Protein AF-A0A924CRK7-F1 (afdb_monomer_lite)

Radius of gyration: 20.16 Å; chains: 1; bounding box: 61×39×54 Å

Structure (mmCIF, N/CA/C/O backbone):
data_AF-A0A924CRK7-F1
#
_entry.id   AF-A0A924CRK7-F1
#
loop_
_atom_site.group_PDB
_atom_site.id
_atom_site.type_symbol
_atom_site.label_atom_id
_atom_site.label_alt_id
_atom_site.label_comp_id
_atom_site.label_asym_id
_atom_site.label_entity_id
_atom_site.label_seq_id
_atom_site.pdbx_PDB_ins_code
_atom_site.Cartn_x
_atom_site.Cartn_y
_atom_site.Cartn_z
_atom_site.occupancy
_atom_site.B_iso_or_equiv
_atom_site.auth_seq_id
_atom_site.auth_comp_id
_atom_site.auth_asym_id
_atom_site.auth_atom_id
_atom_site.pdbx_PDB_model_num
ATOM 1 N N . SER A 1 1 ? -22.561 -19.882 -33.310 1.00 41.44 1 SER A N 1
ATOM 2 C CA . SER A 1 1 ? -21.484 -19.856 -32.303 1.00 41.44 1 SER A CA 1
ATOM 3 C C . SER A 1 1 ? -2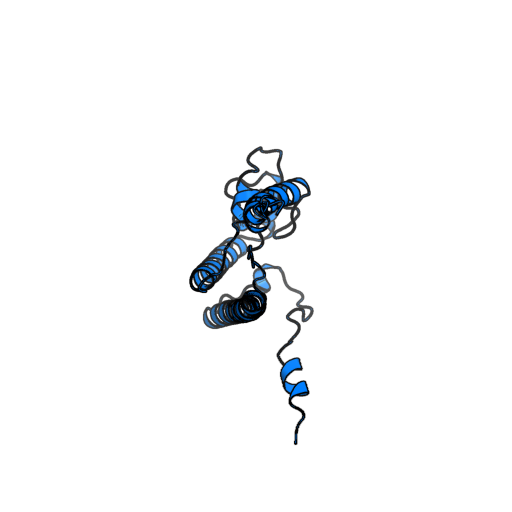1.576 -18.586 -31.486 1.00 41.44 1 SER A C 1
ATOM 5 O O . SER A 1 1 ? -21.674 -17.529 -32.103 1.00 41.44 1 SER A O 1
ATOM 7 N N . PRO A 1 2 ? -21.588 -18.652 -30.145 1.00 40.59 2 PRO A N 1
ATOM 8 C CA . PRO A 1 2 ? -21.560 -17.451 -29.322 1.00 40.59 2 PRO A CA 1
ATOM 9 C C . PRO A 1 2 ? -20.205 -16.747 -29.474 1.00 40.59 2 PRO A C 1
ATOM 11 O O . PRO A 1 2 ? -19.174 -17.385 -29.679 1.00 40.59 2 PRO A O 1
ATOM 14 N N . ASN A 1 3 ? -20.231 -15.418 -29.442 1.00 37.41 3 ASN A N 1
ATOM 15 C CA . ASN A 1 3 ? -19.089 -14.548 -29.694 1.00 37.41 3 ASN A CA 1
ATOM 16 C C . ASN A 1 3 ? -18.153 -14.527 -28.460 1.00 37.41 3 ASN A C 1
ATOM 18 O O . ASN A 1 3 ? -18.604 -14.133 -27.382 1.00 37.41 3 ASN A O 1
ATOM 22 N N . PRO A 1 4 ? -16.858 -14.880 -28.575 1.00 48.44 4 PRO A N 1
ATOM 23 C CA . PRO A 1 4 ? -15.930 -14.934 -27.434 1.00 48.44 4 PRO A CA 1
ATOM 24 C C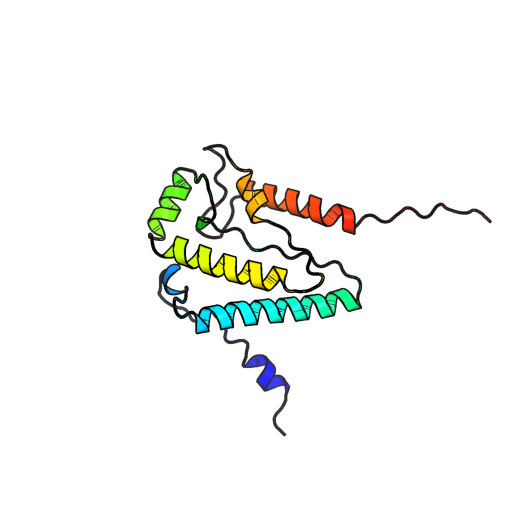 . PRO A 1 4 ? -15.632 -13.557 -26.812 1.00 48.44 4 PRO A C 1
ATOM 26 O O . PRO A 1 4 ? -15.062 -13.468 -25.728 1.00 48.44 4 PRO A O 1
ATOM 29 N N . ARG A 1 5 ? -16.033 -12.456 -27.466 1.00 40.97 5 ARG A N 1
ATOM 30 C CA . ARG A 1 5 ? -15.923 -11.100 -26.899 1.00 40.97 5 ARG A CA 1
ATOM 31 C C . ARG A 1 5 ? -16.951 -10.801 -25.805 1.00 40.97 5 ARG A C 1
ATOM 33 O O . ARG A 1 5 ? -16.691 -9.931 -24.981 1.00 40.97 5 ARG A O 1
ATOM 40 N N . SER A 1 6 ? -18.081 -11.508 -25.778 1.00 41.19 6 SER A N 1
ATOM 41 C CA . SER A 1 6 ? -19.136 -11.295 -24.772 1.00 41.19 6 SER A CA 1
ATOM 42 C C . SER A 1 6 ? -18.736 -11.815 -23.387 1.00 41.19 6 SER A C 1
ATOM 44 O O . SER A 1 6 ? -19.092 -11.210 -22.383 1.00 41.19 6 SER A O 1
ATOM 46 N N . GLU A 1 7 ? -17.949 -12.893 -23.322 1.00 39.31 7 GLU A N 1
ATOM 47 C CA . GLU A 1 7 ? -17.502 -13.493 -22.054 1.00 39.31 7 GLU A CA 1
ATOM 48 C C . GLU A 1 7 ? -16.387 -12.678 -21.381 1.00 39.31 7 GLU A C 1
ATOM 50 O O . GLU A 1 7 ? -16.325 -12.594 -20.158 1.00 39.31 7 GLU A O 1
ATOM 55 N N . LEU A 1 8 ? -15.556 -11.984 -22.167 1.00 39.06 8 LEU A N 1
ATOM 56 C CA . LEU A 1 8 ? -14.485 -11.112 -21.664 1.00 39.06 8 LEU A CA 1
ATOM 57 C C . LEU A 1 8 ? -14.989 -9.817 -21.003 1.00 39.06 8 LEU A C 1
ATOM 59 O O . LEU A 1 8 ? -14.234 -9.178 -20.274 1.00 39.06 8 LEU A O 1
ATOM 63 N N . LEU A 1 9 ? -16.245 -9.433 -21.247 1.00 36.69 9 LEU A N 1
ATOM 64 C CA . LEU A 1 9 ? -16.884 -8.268 -20.625 1.00 36.69 9 LEU A CA 1
ATOM 65 C C . LEU A 1 9 ? -17.739 -8.639 -19.404 1.00 36.69 9 LEU A C 1
ATOM 67 O O . LEU A 1 9 ? -18.044 -7.763 -18.599 1.00 36.69 9 LEU A O 1
ATOM 71 N N . ALA A 1 10 ? -18.082 -9.919 -19.229 1.00 37.16 10 ALA A N 1
ATOM 72 C CA . ALA A 1 10 ? -18.868 -10.393 -18.089 1.00 37.16 10 ALA A CA 1
ATOM 73 C C . ALA A 1 10 ? -18.065 -10.426 -16.772 1.00 37.16 10 ALA A C 1
ATOM 75 O O . ALA A 1 10 ? -18.655 -10.349 -15.699 1.00 37.16 10 ALA A O 1
ATOM 76 N N . ASP A 1 11 ? -16.729 -10.479 -16.842 1.00 41.19 11 ASP A N 1
ATOM 77 C CA . ASP A 1 11 ? -15.838 -10.489 -15.666 1.00 41.19 11 ASP A CA 1
ATOM 78 C C . ASP A 1 11 ? -15.400 -9.074 -15.224 1.00 41.19 11 ASP A C 1
ATOM 80 O O . ASP A 1 11 ? -14.627 -8.893 -14.284 1.00 41.19 11 ASP A O 1
ATOM 84 N N . VAL A 1 12 ? -15.930 -8.033 -15.879 1.00 41.91 12 VAL A N 1
ATOM 85 C CA . VAL A 1 12 ? -15.868 -6.651 -15.388 1.00 41.91 12 VAL A CA 1
ATOM 86 C C . VAL A 1 12 ? -17.174 -6.359 -14.655 1.00 41.91 12 VAL A C 1
ATOM 88 O O . VAL A 1 12 ? -17.903 -5.424 -14.983 1.00 41.91 12 VAL A O 1
ATOM 91 N N . SER A 1 13 ? -17.499 -7.163 -13.637 1.00 39.75 13 SER A N 1
ATOM 92 C CA . SER A 1 13 ? -18.442 -6.695 -12.626 1.00 39.75 13 SER A CA 1
ATOM 93 C C . SER A 1 13 ? -17.805 -5.452 -12.014 1.00 39.75 13 SER A C 1
ATOM 95 O O . SER A 1 13 ? -16.809 -5.553 -11.293 1.00 39.75 13 SER A O 1
ATOM 97 N N . SER A 1 14 ? -18.311 -4.274 -12.368 1.00 38.59 14 SER A N 1
ATOM 98 C CA . SER A 1 14 ? -17.887 -3.021 -11.759 1.00 38.59 14 SER A CA 1
ATOM 99 C C . SER A 1 14 ? -17.999 -3.197 -10.238 1.00 38.59 14 SER A C 1
ATOM 101 O O . SER A 1 14 ? -19.113 -3.377 -9.745 1.00 38.59 14 SER A O 1
ATOM 103 N N . PRO A 1 15 ? -16.897 -3.189 -9.459 1.00 46.09 15 PRO A N 1
ATOM 104 C CA . PRO A 1 15 ? -16.970 -3.374 -8.006 1.00 46.09 15 PRO A CA 1
ATOM 105 C C . PRO A 1 15 ? -17.637 -2.179 -7.303 1.00 46.09 15 PRO A C 1
ATOM 107 O O . PRO A 1 15 ? -17.725 -2.139 -6.081 1.00 46.09 15 PRO A O 1
ATOM 110 N N . LEU A 1 16 ? -18.104 -1.199 -8.076 1.00 42.38 16 LEU A N 1
ATOM 111 C CA . LEU A 1 16 ? -18.823 -0.019 -7.641 1.00 42.38 16 LEU A CA 1
ATOM 112 C C . LEU A 1 16 ? -20.323 -0.187 -7.918 1.00 42.38 16 LEU A C 1
ATOM 114 O O . LEU A 1 16 ? -20.950 0.693 -8.502 1.00 42.38 16 LEU A O 1
ATOM 118 N N . SER A 1 17 ? -20.929 -1.303 -7.497 1.00 44.09 17 SER A N 1
ATOM 119 C CA . SER A 1 17 ? -22.352 -1.217 -7.157 1.00 44.09 17 SER A CA 1
ATOM 120 C C . SER A 1 17 ? -22.435 -0.221 -6.004 1.00 44.09 17 SER A C 1
ATOM 122 O O . SER A 1 17 ? -21.681 -0.359 -5.040 1.00 44.09 17 SER A O 1
ATOM 124 N N . SER A 1 18 ? -23.274 0.799 -6.130 1.00 45.12 18 SER A N 1
ATOM 125 C CA . SER A 1 18 ? -23.514 1.852 -5.145 1.00 45.12 18 SER A CA 1
ATOM 126 C C . SER A 1 18 ? -23.946 1.271 -3.791 1.00 45.12 18 SER A C 1
ATOM 128 O O . SER A 1 18 ? -25.129 1.250 -3.464 1.00 45.12 18 SER A O 1
ATOM 130 N N . SER A 1 19 ? -23.000 0.760 -3.005 1.00 50.22 19 SER A N 1
ATOM 131 C CA . SER A 1 19 ? -23.265 0.235 -1.674 1.00 50.22 19 SER A CA 1
ATOM 132 C C . SER A 1 19 ? -23.306 1.415 -0.708 1.00 50.22 19 SER A C 1
ATOM 134 O O . SER A 1 19 ? -22.275 2.043 -0.432 1.00 50.22 19 SER A O 1
ATOM 136 N N . GLN A 1 20 ? -24.497 1.723 -0.209 1.00 55.19 20 GLN A N 1
ATOM 137 C CA . GLN A 1 20 ? -24.693 2.539 0.984 1.00 55.19 20 GLN A CA 1
ATOM 138 C C . GLN A 1 20 ? -24.068 1.777 2.163 1.00 55.19 20 GLN A C 1
ATOM 140 O O . GLN A 1 20 ? -24.664 0.850 2.694 1.00 55.19 20 GLN A O 1
ATOM 145 N N . GLY A 1 21 ? -22.819 2.092 2.495 1.00 65.88 21 GLY A N 1
ATOM 146 C CA . GLY A 1 21 ? -22.047 1.407 3.528 1.00 65.88 21 GLY A CA 1
ATOM 147 C C . GLY A 1 21 ? -20.743 2.147 3.799 1.00 65.88 21 GLY A C 1
ATOM 148 O O . GLY A 1 21 ? -20.222 2.847 2.922 1.00 65.88 21 GLY A O 1
ATOM 149 N N . THR A 1 22 ? -20.240 2.021 5.020 1.00 81.00 22 THR A N 1
ATOM 150 C CA . THR A 1 22 ? -18.963 2.602 5.447 1.00 81.00 22 THR A CA 1
ATOM 151 C C . THR A 1 22 ? -17.789 1.930 4.722 1.00 81.00 22 THR A C 1
ATOM 153 O O . THR A 1 22 ? -17.946 0.907 4.051 1.00 81.00 22 THR A O 1
ATOM 156 N N . LEU A 1 23 ? -16.577 2.484 4.839 1.00 81.50 23 LEU A N 1
ATOM 157 C CA . LEU A 1 23 ? -15.388 1.868 4.235 1.00 81.50 23 LEU A CA 1
ATOM 158 C C . LEU A 1 23 ? -15.131 0.449 4.764 1.00 81.50 23 LEU A C 1
ATOM 160 O O . LEU A 1 23 ? -14.728 -0.417 3.989 1.00 81.50 23 LEU A O 1
ATOM 164 N N . VAL A 1 24 ? -15.403 0.193 6.048 1.00 85.56 24 VAL A N 1
ATOM 165 C CA . VAL A 1 24 ? -15.209 -1.135 6.646 1.00 85.56 24 VAL A CA 1
ATOM 166 C C . VAL A 1 24 ? -16.210 -2.164 6.119 1.00 85.56 24 VAL A C 1
ATOM 168 O O . VAL A 1 24 ? -15.843 -3.323 5.962 1.00 85.56 24 VAL A O 1
ATOM 171 N N . ASP A 1 25 ? -17.418 -1.748 5.727 1.00 85.56 25 ASP A N 1
ATOM 172 C CA . ASP A 1 25 ? -18.435 -2.649 5.155 1.00 85.56 25 ASP A CA 1
ATOM 173 C C . ASP A 1 25 ? -18.040 -3.186 3.771 1.00 85.56 25 ASP A C 1
ATOM 175 O O . ASP A 1 25 ? -18.583 -4.180 3.291 1.00 85.56 25 ASP A O 1
ATOM 179 N N . ARG A 1 26 ? -17.062 -2.548 3.119 1.00 84.50 26 ARG A N 1
ATOM 180 C CA . ARG A 1 26 ? -16.508 -2.991 1.828 1.00 84.50 26 ARG A CA 1
ATOM 181 C C . ARG A 1 26 ? -15.375 -4.009 1.988 1.00 84.50 26 ARG A C 1
ATOM 183 O O . ARG A 1 26 ? -14.942 -4.624 1.000 1.00 84.50 26 ARG A O 1
ATOM 190 N N . LEU A 1 27 ? -14.879 -4.186 3.211 1.00 87.06 27 LEU A N 1
ATOM 191 C CA . LEU A 1 27 ? -13.850 -5.160 3.544 1.00 87.06 27 LEU A CA 1
ATOM 192 C C . LEU A 1 27 ? -14.510 -6.492 3.888 1.00 87.06 27 LEU A C 1
ATOM 194 O O . LEU A 1 27 ? -15.388 -6.571 4.739 1.00 87.06 27 LEU A O 1
ATOM 198 N N . SER A 1 28 ? -14.071 -7.549 3.207 1.00 87.62 28 SER A N 1
ATOM 199 C CA . SER A 1 28 ? -14.523 -8.902 3.519 1.00 87.62 28 SER A CA 1
ATOM 200 C C . SER A 1 28 ? -13.765 -9.444 4.726 1.00 87.62 28 SER A C 1
ATOM 202 O O . SER A 1 28 ? -12.544 -9.311 4.794 1.00 87.62 28 SER A O 1
ATOM 204 N N . GLU A 1 29 ? -14.478 -10.091 5.641 1.00 89.44 29 GLU A N 1
ATOM 205 C CA . GLU A 1 29 ? -13.881 -10.947 6.676 1.00 89.44 29 GLU A CA 1
ATOM 206 C C . GLU A 1 29 ? -13.820 -12.412 6.252 1.00 89.44 29 GLU A C 1
ATOM 208 O O . GLU A 1 29 ? -13.056 -13.185 6.822 1.00 89.44 29 GLU A O 1
ATOM 213 N N . ASP A 1 30 ? -14.599 -12.787 5.235 1.00 91.62 30 ASP A N 1
ATOM 214 C CA . ASP A 1 30 ? -14.516 -14.109 4.633 1.00 91.62 30 ASP A CA 1
ATOM 215 C C . ASP A 1 30 ? -13.149 -14.260 3.958 1.00 91.62 30 ASP A C 1
ATOM 217 O O . ASP A 1 30 ? -12.844 -13.580 2.967 1.00 91.62 30 ASP A 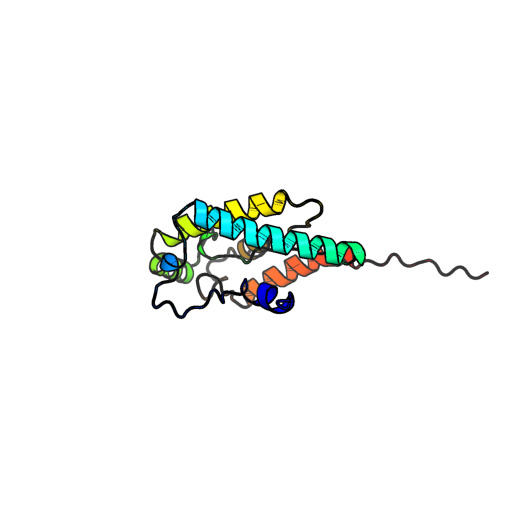O 1
ATOM 221 N N . SER A 1 31 ? -12.330 -15.151 4.517 1.00 90.38 31 SER A N 1
ATOM 222 C CA . SER A 1 31 ? -10.978 -15.439 4.053 1.00 90.38 31 SER A CA 1
ATOM 223 C C . SER A 1 31 ? -10.959 -15.951 2.617 1.00 90.38 31 SER A C 1
ATOM 225 O O . SER A 1 31 ? -10.049 -15.586 1.874 1.00 90.38 31 SER A O 1
ATOM 227 N N . ALA A 1 32 ? -11.974 -16.708 2.187 1.00 92.62 32 ALA A N 1
ATOM 228 C CA . ALA A 1 32 ? -12.060 -17.206 0.818 1.00 92.62 32 ALA A CA 1
ATOM 229 C C . ALA A 1 32 ? -12.293 -16.061 -0.179 1.00 92.62 32 ALA A C 1
ATOM 231 O O . ALA A 1 32 ? -11.723 -16.044 -1.271 1.00 92.62 32 ALA A O 1
ATOM 232 N N . GLU A 1 33 ? -13.106 -15.069 0.186 1.00 93.00 33 GLU A N 1
ATOM 233 C CA . GLU A 1 33 ? -13.309 -13.875 -0.639 1.00 93.00 33 GLU A CA 1
ATOM 234 C C . GLU A 1 33 ? -12.065 -12.974 -0.653 1.00 93.00 33 GLU A C 1
ATOM 236 O O . GLU A 1 33 ? -11.695 -12.443 -1.705 1.00 93.00 33 GLU A O 1
ATOM 241 N N . VAL A 1 34 ? -11.370 -12.825 0.479 1.00 92.81 34 VAL A N 1
ATOM 242 C CA . VAL A 1 34 ? -10.089 -12.100 0.519 1.00 92.81 34 VAL A CA 1
ATOM 243 C C . VAL A 1 34 ? -9.056 -12.779 -0.383 1.00 92.81 34 VAL A C 1
ATOM 245 O O . VAL A 1 34 ? -8.437 -12.102 -1.209 1.00 92.81 34 VAL A O 1
ATOM 248 N N . GLU A 1 35 ? -8.917 -14.101 -0.296 1.00 93.88 35 GLU A N 1
ATOM 249 C CA . GLU A 1 35 ? -8.005 -14.877 -1.136 1.00 93.88 35 GLU A CA 1
ATOM 250 C C . GLU A 1 35 ? -8.330 -14.678 -2.619 1.00 93.88 35 GLU A C 1
ATOM 252 O O . GLU A 1 35 ? -7.455 -14.271 -3.383 1.00 93.88 35 GLU A O 1
ATOM 257 N N . LYS A 1 36 ? -9.603 -14.800 -3.024 1.00 95.06 36 LYS A N 1
ATOM 258 C CA . LYS A 1 36 ? -10.048 -14.512 -4.402 1.00 95.06 36 LYS A CA 1
ATOM 259 C C . LYS A 1 36 ? -9.671 -13.102 -4.865 1.00 95.06 36 LYS A C 1
ATOM 261 O O . LYS A 1 36 ? -9.290 -12.911 -6.027 1.00 95.06 36 LYS A O 1
ATOM 266 N N . ARG A 1 37 ? -9.782 -12.091 -3.994 1.00 93.88 37 ARG A N 1
ATOM 267 C CA . ARG A 1 37 ? -9.395 -10.698 -4.296 1.00 93.88 37 ARG A CA 1
ATOM 268 C C . ARG A 1 37 ? -7.885 -10.551 -4.479 1.00 93.88 37 ARG A C 1
ATOM 270 O O . ARG A 1 37 ? -7.468 -9.819 -5.384 1.00 93.88 37 ARG A O 1
ATOM 277 N N . VAL A 1 38 ? -7.081 -11.208 -3.645 1.00 94.44 38 VAL A N 1
ATOM 278 C CA . VAL A 1 38 ? -5.611 -11.230 -3.753 1.00 94.44 38 VAL A CA 1
ATOM 279 C C . VAL A 1 38 ? -5.192 -11.928 -5.044 1.00 94.44 38 VAL A C 1
ATOM 281 O O . VAL A 1 38 ? -4.413 -11.378 -5.826 1.00 94.44 38 VAL A O 1
ATOM 284 N N . ASP A 1 39 ? -5.787 -13.078 -5.328 1.00 94.69 39 ASP A N 1
ATOM 285 C CA . ASP A 1 39 ? -5.571 -13.872 -6.531 1.00 94.69 39 ASP A CA 1
ATOM 286 C C . ASP A 1 39 ? -5.858 -13.091 -7.809 1.00 94.69 39 ASP A C 1
ATOM 288 O O . ASP A 1 39 ? -5.038 -13.040 -8.729 1.00 94.69 39 ASP A O 1
ATOM 292 N N . ARG A 1 40 ? -7.018 -12.428 -7.867 1.00 95.12 40 ARG A N 1
ATOM 293 C CA . ARG A 1 40 ? -7.417 -11.617 -9.021 1.00 95.12 40 ARG A CA 1
ATOM 294 C C . ARG A 1 40 ? -6.409 -10.499 -9.292 1.00 95.12 40 ARG A C 1
ATOM 296 O O . ARG A 1 40 ? -6.003 -10.315 -10.440 1.00 95.12 40 ARG A O 1
ATOM 303 N N . ARG A 1 41 ? -5.968 -9.786 -8.249 1.00 93.06 41 ARG A N 1
ATOM 304 C CA . ARG A 1 41 ? -4.948 -8.727 -8.366 1.00 93.06 41 ARG A CA 1
ATOM 305 C C . ARG A 1 41 ? -3.597 -9.284 -8.811 1.00 93.06 41 ARG A C 1
ATOM 307 O O . ARG A 1 41 ? -2.969 -8.725 -9.705 1.00 93.06 41 ARG A O 1
ATOM 314 N N . THR A 1 42 ? -3.184 -10.410 -8.244 1.00 93.19 42 THR A N 1
ATOM 315 C CA . THR A 1 42 ? -1.904 -11.062 -8.551 1.00 93.19 42 THR A CA 1
ATOM 316 C C . THR A 1 42 ? -1.873 -11.574 -9.993 1.00 93.19 42 THR A C 1
ATOM 318 O O . THR A 1 42 ? -0.900 -11.345 -10.711 1.00 93.19 42 THR A O 1
ATOM 321 N N . ARG A 1 43 ? -2.972 -12.167 -10.483 1.00 94.44 43 ARG A N 1
ATOM 322 C CA . ARG A 1 43 ? -3.122 -12.567 -11.894 1.00 94.44 43 ARG A CA 1
ATOM 323 C C . ARG A 1 43 ? -3.082 -11.373 -12.848 1.00 94.44 43 ARG A C 1
ATOM 325 O O . ARG A 1 43 ? -2.471 -11.473 -13.911 1.00 94.44 43 ARG A O 1
ATOM 332 N N . ALA A 1 44 ? -3.707 -10.250 -12.493 1.00 94.06 44 ALA A N 1
ATOM 333 C CA . ALA A 1 44 ? -3.642 -9.032 -13.302 1.00 94.06 44 ALA A CA 1
ATOM 334 C C . ALA A 1 44 ? -2.199 -8.504 -13.414 1.00 94.06 44 ALA A C 1
ATOM 336 O O . ALA A 1 44 ? -1.731 -8.220 -14.518 1.00 94.06 44 ALA A O 1
ATOM 337 N N . LEU A 1 45 ? -1.463 -8.470 -12.298 1.00 93.62 45 LEU A N 1
ATOM 338 C CA . LEU A 1 45 ? -0.047 -8.088 -12.280 1.00 93.62 45 LEU A CA 1
ATOM 339 C C . LEU A 1 45 ? 0.830 -9.051 -13.091 1.00 93.62 45 LEU A C 1
ATOM 341 O O . LEU A 1 45 ? 1.689 -8.603 -13.849 1.00 93.62 45 LEU A O 1
ATOM 345 N N . ALA A 1 46 ? 0.591 -10.361 -13.002 1.00 93.50 46 ALA A N 1
ATOM 346 C CA . ALA A 1 46 ? 1.310 -11.355 -13.799 1.00 93.50 46 ALA A CA 1
ATOM 347 C C . ALA A 1 46 ? 1.115 -11.139 -15.312 1.00 93.50 46 ALA A C 1
ATOM 349 O O . ALA A 1 46 ? 2.083 -11.187 -16.074 1.00 93.50 46 ALA A O 1
ATOM 350 N N . LYS A 1 47 ? -0.114 -10.826 -15.748 1.00 93.88 47 LYS A N 1
ATOM 351 C CA . LYS A 1 47 ? -0.401 -10.475 -17.150 1.00 93.88 47 LYS A CA 1
ATOM 352 C C . LYS A 1 47 ? 0.345 -9.210 -17.576 1.00 93.88 47 LYS A C 1
ATOM 354 O O . LYS A 1 47 ? 0.944 -9.191 -18.649 1.00 93.88 47 LYS A O 1
ATOM 359 N N . MET A 1 48 ? 0.362 -8.173 -16.735 1.00 93.69 48 MET A N 1
ATOM 360 C CA . MET A 1 48 ? 1.130 -6.953 -17.010 1.00 93.69 48 MET A CA 1
ATOM 361 C C . MET A 1 48 ? 2.626 -7.244 -17.155 1.00 93.69 48 MET A C 1
ATOM 363 O O . MET A 1 48 ? 3.228 -6.806 -18.130 1.00 93.69 48 MET A O 1
ATOM 367 N N . LEU A 1 49 ? 3.207 -8.036 -16.248 1.00 92.31 49 LEU A N 1
ATOM 368 C CA . LEU A 1 49 ? 4.613 -8.450 -16.316 1.00 92.31 49 LEU A CA 1
ATOM 369 C C . LEU A 1 49 ? 4.939 -9.191 -17.616 1.00 92.31 49 LEU A C 1
ATOM 371 O O . LEU A 1 49 ? 5.979 -8.946 -18.225 1.00 92.31 49 LEU A O 1
ATOM 375 N N . GLN A 1 50 ? 4.064 -10.095 -18.059 1.00 92.19 50 GLN A N 1
ATOM 376 C CA . GLN A 1 50 ? 4.253 -10.814 -19.320 1.00 92.19 50 GLN A CA 1
ATOM 377 C C . GLN A 1 50 ? 4.281 -9.848 -20.514 1.00 92.19 50 GLN A C 1
ATOM 379 O O . GLN A 1 50 ? 5.159 -9.946 -21.378 1.00 92.19 50 GLN A O 1
ATOM 384 N N . LEU A 1 51 ? 3.352 -8.890 -20.543 1.00 92.75 51 LEU A N 1
ATOM 385 C CA . LEU A 1 51 ? 3.255 -7.897 -21.612 1.00 92.75 51 LEU A CA 1
ATOM 386 C C . LEU A 1 51 ? 4.479 -6.976 -21.647 1.00 92.75 51 LEU A C 1
ATOM 388 O O . LEU A 1 51 ? 5.056 -6.774 -22.718 1.00 92.75 51 LEU A O 1
ATOM 392 N N . THR A 1 52 ? 4.914 -6.453 -20.500 1.00 91.75 52 THR A N 1
ATOM 393 C CA . THR A 1 52 ? 6.042 -5.511 -20.437 1.00 91.75 52 THR A CA 1
ATOM 394 C C . THR A 1 52 ? 7.380 -6.185 -20.732 1.00 91.75 52 THR A C 1
ATOM 396 O O . THR A 1 52 ? 8.197 -5.616 -21.460 1.00 91.75 52 THR A O 1
ATOM 399 N N . ARG A 1 53 ? 7.581 -7.433 -20.284 1.00 87.88 53 ARG A N 1
ATOM 400 C CA . ARG A 1 53 ? 8.793 -8.220 -20.578 1.00 87.88 53 ARG A CA 1
ATOM 401 C C . ARG A 1 53 ? 9.038 -8.420 -22.059 1.00 87.88 53 ARG A C 1
ATOM 403 O O . ARG A 1 53 ? 10.158 -8.211 -22.514 1.00 87.88 53 ARG A O 1
ATOM 410 N N . SER A 1 54 ? 7.996 -8.779 -22.811 1.00 87.25 54 SER A N 1
ATOM 411 C CA . SER A 1 54 ? 8.108 -8.992 -24.262 1.00 87.25 54 SER A CA 1
ATOM 412 C C . SER A 1 54 ? 8.622 -7.754 -25.010 1.00 87.25 54 SER A C 1
ATOM 414 O O . SER A 1 54 ? 9.218 -7.872 -26.076 1.00 87.25 54 SER A O 1
ATOM 416 N N . ARG A 1 55 ? 8.439 -6.566 -24.418 1.00 88.44 55 ARG A N 1
ATOM 417 C CA . ARG A 1 55 ? 8.826 -5.264 -24.973 1.00 88.44 55 ARG A CA 1
ATOM 418 C C . ARG A 1 55 ? 10.027 -4.633 -24.267 1.00 88.44 55 ARG A C 1
ATOM 420 O O . ARG A 1 55 ? 10.361 -3.496 -24.578 1.00 88.44 55 ARG A O 1
ATOM 427 N N . LYS A 1 56 ? 10.661 -5.343 -23.325 1.00 86.19 56 LYS A N 1
ATOM 428 C CA . LYS A 1 56 ? 11.759 -4.832 -22.482 1.00 86.19 56 LYS A CA 1
ATOM 429 C C . LYS A 1 56 ? 11.407 -3.524 -21.753 1.00 86.19 56 LYS A C 1
ATOM 431 O O . LYS A 1 56 ? 12.276 -2.691 -21.525 1.00 86.19 56 LYS A O 1
ATOM 436 N N . ILE A 1 57 ? 10.136 -3.343 -21.391 1.00 87.06 57 ILE A N 1
ATOM 437 C CA . ILE A 1 57 ? 9.674 -2.180 -20.626 1.00 87.06 57 ILE A CA 1
ATOM 438 C C . ILE A 1 57 ? 9.827 -2.509 -19.132 1.00 87.06 57 ILE A C 1
ATOM 440 O O . ILE A 1 57 ? 9.232 -3.493 -18.680 1.00 87.06 57 ILE A O 1
ATOM 444 N N . PRO A 1 58 ? 10.592 -1.726 -18.349 1.00 84.81 58 PRO A N 1
ATOM 445 C CA . PRO A 1 58 ? 10.647 -1.891 -16.901 1.00 84.81 58 PRO A CA 1
ATOM 446 C C . PRO A 1 58 ? 9.259 -1.699 -16.281 1.00 84.81 58 PRO A C 1
ATOM 448 O O . PRO A 1 58 ? 8.554 -0.747 -16.611 1.00 84.81 58 PRO A O 1
ATOM 451 N N . LEU A 1 59 ? 8.861 -2.597 -15.376 1.00 87.44 59 LEU A N 1
ATOM 452 C CA . LEU A 1 59 ? 7.613 -2.475 -14.624 1.00 87.44 59 LEU A CA 1
ATOM 453 C C . LEU A 1 59 ? 7.920 -2.358 -13.133 1.00 87.44 59 LEU A C 1
ATOM 455 O O . LEU A 1 59 ? 8.368 -3.316 -12.505 1.00 87.44 59 LEU A O 1
ATOM 459 N N . LEU A 1 60 ? 7.628 -1.184 -12.582 1.00 87.56 60 LEU A N 1
ATOM 460 C CA . LEU A 1 60 ? 7.622 -0.929 -11.149 1.00 87.56 60 LEU A CA 1
ATOM 461 C C . LEU A 1 60 ? 6.196 -1.057 -10.625 1.00 87.56 60 LEU A C 1
ATOM 463 O O . LEU A 1 60 ? 5.259 -0.556 -11.249 1.00 87.56 60 LEU A O 1
ATOM 467 N N . VAL A 1 61 ? 6.028 -1.709 -9.478 1.00 88.62 61 VAL A N 1
ATOM 468 C CA . VAL A 1 61 ? 4.712 -1.864 -8.846 1.00 88.62 61 VAL A CA 1
ATOM 469 C C . VAL A 1 61 ? 4.784 -1.385 -7.410 1.00 88.62 61 VAL A C 1
ATOM 471 O O . VAL A 1 61 ? 5.542 -1.917 -6.605 1.00 88.62 61 VAL A O 1
ATOM 474 N N . GLY A 1 62 ? 3.989 -0.366 -7.101 1.00 87.81 62 GLY A N 1
ATOM 475 C CA . GLY A 1 62 ? 3.827 0.153 -5.753 1.00 87.81 62 GLY A CA 1
ATOM 476 C C . GLY A 1 62 ? 2.427 -0.130 -5.232 1.00 87.81 62 GLY A C 1
ATOM 477 O O . GLY A 1 62 ? 1.449 -0.005 -5.969 1.00 87.81 62 GLY A O 1
ATOM 478 N N . LEU A 1 63 ? 2.335 -0.507 -3.959 1.00 88.62 63 LEU A N 1
ATOM 479 C CA . LEU A 1 63 ? 1.057 -0.580 -3.263 1.00 88.62 63 LEU A CA 1
ATOM 480 C C . LEU A 1 63 ? 0.718 0.802 -2.700 1.00 88.62 63 LEU A C 1
ATOM 482 O O . LEU A 1 63 ? 1.561 1.419 -2.048 1.00 88.62 63 LEU A O 1
ATOM 486 N N . THR A 1 64 ? -0.499 1.284 -2.963 1.00 89.69 64 THR A N 1
ATOM 487 C CA . THR A 1 64 ? -0.978 2.575 -2.456 1.00 89.69 64 THR A CA 1
ATOM 488 C C . THR A 1 64 ? -0.872 2.611 -0.931 1.00 89.69 64 THR A C 1
ATOM 490 O O . THR A 1 64 ? -1.401 1.698 -0.288 1.00 89.69 64 THR A O 1
ATOM 493 N N . PRO A 1 65 ? -0.215 3.629 -0.346 1.00 92.12 65 PRO A N 1
ATOM 494 C CA . PRO A 1 65 ? -0.150 3.788 1.100 1.00 92.12 65 PRO A CA 1
ATOM 495 C C . PRO A 1 65 ? -1.535 3.930 1.713 1.00 92.12 65 PRO A C 1
ATOM 497 O O . PRO A 1 65 ? -2.464 4.410 1.066 1.00 92.12 65 PRO A O 1
ATOM 500 N N . GLU A 1 66 ? -1.661 3.540 2.972 1.00 93.19 66 GLU A N 1
ATOM 501 C CA . GLU A 1 66 ? -2.940 3.582 3.673 1.00 93.19 66 GLU A CA 1
ATOM 502 C C . GLU A 1 66 ? -2.740 4.079 5.111 1.00 93.19 66 GLU A C 1
ATOM 504 O O . GLU A 1 66 ? -1.716 3.805 5.748 1.00 93.19 66 GLU A O 1
ATOM 509 N N . LEU A 1 67 ? -3.691 4.874 5.604 1.00 92.88 67 LEU A N 1
ATOM 510 C CA . LEU A 1 67 ? -3.568 5.591 6.869 1.00 92.88 67 LEU A CA 1
ATOM 511 C C . LEU A 1 67 ? -3.368 4.657 8.073 1.00 92.88 67 LEU A C 1
ATOM 513 O O . LEU A 1 67 ? -2.585 4.979 8.962 1.00 92.88 67 LEU A O 1
ATOM 517 N N . SER A 1 68 ? -4.007 3.489 8.113 1.00 91.38 68 SER A N 1
ATOM 518 C CA . SER A 1 68 ? -3.840 2.501 9.190 1.00 91.38 68 SER A CA 1
ATOM 519 C C . SER A 1 68 ? -2.436 1.917 9.290 1.00 91.38 68 SER A C 1
ATOM 521 O O . SER A 1 68 ? -2.085 1.339 10.319 1.00 91.38 68 SER A O 1
ATOM 523 N N . GLN A 1 69 ? -1.607 2.079 8.259 1.00 88.94 69 GLN A N 1
ATOM 524 C CA . GLN A 1 69 ? -0.211 1.661 8.311 1.00 88.94 69 GLN A CA 1
ATOM 525 C C . GLN A 1 69 ? 0.655 2.670 9.072 1.00 88.94 69 GLN A C 1
ATOM 527 O O . GLN A 1 69 ? 1.754 2.317 9.500 1.00 88.94 69 GLN A O 1
ATOM 532 N N . ARG A 1 70 ? 0.209 3.924 9.259 1.00 88.12 70 ARG A N 1
ATOM 533 C CA . ARG A 1 70 ? 1.014 4.973 9.902 1.00 88.12 70 ARG A CA 1
ATOM 534 C C . ARG A 1 70 ? 1.405 4.622 11.334 1.00 88.12 70 ARG A C 1
ATOM 536 O O . ARG A 1 70 ? 0.559 4.459 12.204 1.00 88.12 70 ARG A O 1
ATOM 543 N N . LYS A 1 71 ? 2.714 4.657 11.605 1.00 85.56 71 LYS A N 1
ATOM 544 C CA . LYS A 1 71 ? 3.276 4.452 12.953 1.00 85.56 71 LYS A CA 1
ATOM 545 C C . LYS A 1 71 ? 3.093 5.655 13.880 1.00 85.56 71 LYS A C 1
ATOM 547 O O . LYS A 1 71 ? 2.989 5.493 15.091 1.00 85.56 71 LYS A O 1
ATOM 552 N N . SER A 1 72 ? 3.087 6.863 13.323 1.00 86.94 72 SER A N 1
ATOM 553 C CA . SER A 1 72 ? 3.015 8.113 14.088 1.00 86.94 72 SER A CA 1
ATOM 554 C C . SER A 1 72 ? 2.046 9.086 13.413 1.00 86.94 72 SER A C 1
ATOM 556 O O . SER A 1 72 ? 2.486 10.017 12.741 1.00 86.94 72 SER A O 1
ATOM 558 N N . PRO A 1 73 ? 0.725 8.842 13.508 1.00 90.06 73 PRO A N 1
ATOM 559 C CA . PRO A 1 73 ? -0.272 9.740 12.939 1.00 90.06 73 PRO A CA 1
ATOM 560 C C . PRO A 1 73 ? -0.266 11.097 13.652 1.00 90.06 73 PRO A C 1
ATOM 562 O O . PRO A 1 73 ? -0.117 11.181 14.875 1.00 90.06 73 PRO A O 1
ATOM 565 N N . THR A 1 74 ? -0.466 12.167 12.885 1.00 91.62 74 THR A N 1
ATOM 566 C CA . THR A 1 74 ? -0.749 13.505 13.427 1.00 91.62 74 THR A CA 1
ATOM 567 C C . THR A 1 74 ? -2.086 13.510 14.189 1.00 91.62 74 THR A C 1
ATOM 569 O O . THR A 1 74 ? -2.897 12.595 14.023 1.00 91.62 74 THR A O 1
ATOM 572 N N . PRO A 1 75 ? -2.392 14.536 15.007 1.00 91.88 75 PRO A N 1
ATOM 573 C CA . PRO A 1 75 ? -3.678 14.608 15.707 1.00 91.88 75 PRO A CA 1
ATOM 574 C C . PRO A 1 75 ? -4.904 14.531 14.782 1.00 91.88 75 PRO A C 1
ATOM 576 O O . PRO A 1 75 ? -5.906 13.922 15.150 1.00 91.88 75 PRO A O 1
ATOM 579 N N . ASN A 1 76 ? -4.829 15.109 13.578 1.00 91.44 76 ASN A N 1
ATOM 580 C CA . ASN A 1 76 ? -5.910 15.031 12.590 1.00 91.44 76 ASN A CA 1
ATOM 581 C C . ASN A 1 76 ? -6.069 13.615 12.038 1.00 91.44 76 ASN A C 1
ATOM 583 O O . ASN A 1 76 ? -7.174 13.100 11.939 1.00 91.44 76 ASN A O 1
ATOM 587 N N . GLU A 1 77 ? -4.960 12.956 11.736 1.00 93.19 77 GLU A N 1
ATOM 588 C CA . GLU A 1 77 ? -4.954 11.578 11.247 1.00 93.19 77 GLU A CA 1
ATOM 589 C C . GLU A 1 77 ? -5.392 10.577 12.296 1.00 93.19 77 GLU A C 1
ATOM 591 O O . GLU A 1 77 ? -6.034 9.589 11.964 1.00 93.19 77 GLU A O 1
ATOM 596 N N . LYS A 1 78 ? -5.107 10.854 13.568 1.00 93.50 78 LYS A N 1
ATOM 597 C CA . LYS A 1 78 ? -5.661 10.076 14.666 1.00 93.50 78 LYS A CA 1
ATOM 598 C C . LYS A 1 78 ? -7.187 10.183 14.692 1.00 93.50 78 LYS A C 1
ATOM 600 O O . LYS A 1 78 ? -7.844 9.157 14.740 1.00 93.50 78 LYS A O 1
ATOM 605 N N . LYS A 1 79 ? -7.753 11.388 14.542 1.00 93.94 79 LYS A N 1
ATOM 606 C CA . LYS A 1 79 ? -9.216 11.562 14.426 1.00 93.94 79 LYS A CA 1
ATOM 607 C C . LYS A 1 79 ? -9.799 10.822 13.219 1.00 93.94 79 LYS A C 1
ATOM 609 O O . LYS A 1 79 ? -10.899 10.289 13.316 1.00 93.94 79 LYS A O 1
ATOM 614 N N . LEU A 1 80 ? -9.079 10.797 12.094 1.00 93.62 80 LEU A N 1
ATOM 615 C CA . LEU A 1 80 ? -9.470 10.016 10.917 1.00 93.62 80 LEU A CA 1
ATOM 616 C C . LEU A 1 80 ? -9.425 8.508 11.204 1.00 93.62 80 LEU A C 1
ATOM 618 O O . LEU A 1 80 ? -10.346 7.798 10.832 1.00 93.62 80 LEU A O 1
ATOM 622 N N . LEU A 1 81 ? -8.396 8.008 11.889 1.00 93.00 81 LEU A N 1
ATOM 623 C CA . LEU A 1 81 ? -8.332 6.603 12.305 1.00 93.00 81 LEU A CA 1
ATOM 624 C C . LEU A 1 81 ? -9.470 6.237 13.257 1.00 93.00 81 LEU A C 1
ATOM 626 O O . LEU A 1 81 ? -10.124 5.215 13.061 1.00 93.00 81 LEU A O 1
ATOM 630 N N . ASP A 1 82 ? -9.737 7.094 14.239 1.00 93.56 82 ASP A N 1
ATOM 631 C CA . ASP A 1 82 ? -10.808 6.894 15.212 1.00 93.56 82 ASP A CA 1
ATOM 632 C C . ASP A 1 82 ? -12.186 6.868 14.514 1.00 93.56 82 ASP A C 1
ATOM 634 O O . ASP A 1 82 ? -13.045 6.063 14.873 1.00 93.56 82 ASP A O 1
ATOM 638 N N . SER A 1 83 ? -12.397 7.682 13.467 1.00 91.88 83 SER A N 1
ATOM 639 C CA . SER A 1 83 ? -13.658 7.700 12.7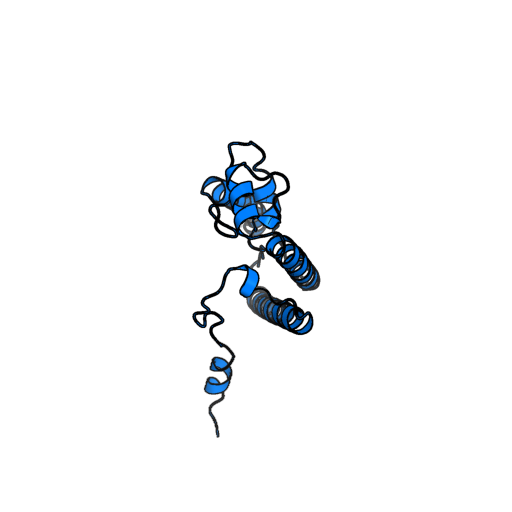04 1.00 91.88 83 SER A CA 1
ATOM 640 C C . SER A 1 83 ? -13.861 6.483 11.795 1.00 91.88 83 SER A C 1
ATOM 642 O O . SER A 1 83 ? -14.999 6.174 11.436 1.00 91.88 83 SER A O 1
ATOM 644 N N . LEU A 1 84 ? -12.787 5.769 11.445 1.00 90.81 84 LEU A N 1
ATOM 645 C CA . LEU A 1 84 ? -12.844 4.509 10.693 1.00 90.81 84 LEU A CA 1
ATOM 646 C C . LEU A 1 84 ? -13.225 3.312 11.583 1.00 90.81 84 LEU A C 1
ATOM 648 O O . LEU A 1 84 ? -13.663 2.280 11.068 1.00 90.81 84 LEU A O 1
ATOM 652 N N . GLY A 1 85 ? -13.083 3.459 12.904 1.00 91.44 85 GLY A N 1
ATOM 653 C CA . GLY A 1 85 ? -13.386 2.442 13.907 1.00 91.44 85 GLY A CA 1
ATOM 654 C C . GLY A 1 85 ? -12.340 1.325 14.003 1.00 91.44 85 GLY A C 1
ATOM 655 O O . GLY A 1 85 ? -11.635 1.002 13.049 1.00 91.44 85 GLY A O 1
ATOM 656 N N . ASP A 1 86 ? -12.279 0.665 15.162 1.00 90.81 86 ASP A N 1
ATOM 657 C CA . ASP A 1 86 ? -11.216 -0.293 15.531 1.00 90.81 86 ASP A CA 1
ATOM 658 C C . ASP A 1 86 ? -11.069 -1.504 14.598 1.00 90.81 86 ASP A C 1
ATOM 660 O O . ASP A 1 86 ? -10.031 -2.174 14.561 1.00 90.81 86 ASP A O 1
ATOM 664 N N . ARG A 1 87 ? -12.137 -1.827 13.870 1.00 92.69 87 ARG A N 1
ATOM 665 C CA . ARG A 1 87 ? -12.202 -2.974 12.965 1.00 92.69 87 ARG A CA 1
ATOM 666 C C . ARG A 1 87 ? -11.461 -2.706 11.656 1.00 92.69 87 ARG A C 1
ATOM 668 O O . ARG A 1 87 ? -10.800 -3.604 11.136 1.00 92.69 87 ARG A O 1
ATOM 675 N N . TYR A 1 88 ? -11.531 -1.480 11.144 1.00 93.12 88 TYR A N 1
ATOM 676 C CA . TYR A 1 88 ? -10.981 -1.129 9.839 1.00 93.12 88 TYR A CA 1
ATOM 677 C C . TYR A 1 88 ? -9.448 -1.297 9.766 1.00 93.12 88 TYR A C 1
ATOM 679 O O . TYR A 1 88 ? -8.996 -2.038 8.887 1.00 93.12 88 TYR A O 1
ATOM 687 N N . PRO A 1 89 ? -8.637 -0.742 10.698 1.00 92.50 89 PRO A N 1
ATOM 688 C CA . PRO A 1 89 ? -7.183 -0.912 10.681 1.00 92.50 89 PRO A CA 1
ATOM 689 C C . PRO A 1 89 ? -6.742 -2.375 10.670 1.00 92.50 89 PRO A C 1
ATOM 691 O O . PRO A 1 89 ? -5.841 -2.748 9.923 1.00 92.50 89 PRO A O 1
ATOM 694 N N . LYS A 1 90 ? -7.411 -3.227 11.457 1.00 91.69 90 LYS A N 1
ATOM 695 C CA . LYS A 1 90 ? -7.077 -4.654 11.567 1.00 91.69 90 LYS A CA 1
ATOM 696 C C . LYS A 1 90 ? -7.295 -5.383 10.244 1.00 91.69 90 LYS A C 1
ATOM 698 O O . LYS A 1 90 ? -6.422 -6.128 9.800 1.00 91.69 90 LYS A O 1
ATOM 703 N N . LEU A 1 91 ? -8.445 -5.152 9.608 1.00 92.44 91 LEU A N 1
ATOM 704 C CA . LEU A 1 91 ? -8.781 -5.792 8.338 1.00 92.44 91 LEU A CA 1
ATOM 705 C C . LEU A 1 91 ? -7.871 -5.312 7.208 1.00 92.44 91 LEU A C 1
ATOM 707 O O . LEU A 1 91 ? -7.356 -6.140 6.458 1.00 92.44 91 LEU A O 1
ATOM 711 N N . ILE A 1 92 ? -7.624 -4.003 7.106 1.00 92.19 92 ILE A N 1
ATOM 712 C CA . ILE A 1 92 ? -6.723 -3.461 6.085 1.00 92.19 92 ILE A CA 1
ATOM 713 C C . ILE A 1 92 ? -5.310 -3.998 6.261 1.00 92.19 92 ILE A C 1
ATOM 715 O O . ILE A 1 92 ? -4.748 -4.493 5.287 1.00 92.19 92 ILE A O 1
ATOM 719 N N . GLN A 1 93 ? -4.749 -3.947 7.473 1.00 90.25 93 GLN A N 1
ATOM 720 C CA . GLN A 1 93 ? -3.396 -4.441 7.728 1.00 90.25 93 GLN A CA 1
ATOM 721 C C . GLN A 1 93 ? -3.252 -5.910 7.324 1.00 90.25 93 GLN A C 1
ATOM 723 O O . GLN A 1 93 ? -2.338 -6.241 6.569 1.00 90.25 93 GLN A O 1
ATOM 728 N N . ALA A 1 94 ? -4.191 -6.771 7.727 1.00 90.44 94 ALA A N 1
ATOM 729 C CA . ALA A 1 94 ? -4.166 -8.185 7.361 1.00 90.44 94 ALA A CA 1
ATOM 730 C C . ALA A 1 94 ? -4.254 -8.403 5.837 1.00 90.44 94 ALA A C 1
ATOM 732 O O . ALA A 1 94 ? -3.448 -9.143 5.266 1.00 90.44 94 ALA A O 1
ATOM 733 N N . GLN A 1 95 ? -5.197 -7.740 5.160 1.00 91.44 95 GLN A N 1
ATOM 734 C CA . GLN A 1 95 ? -5.391 -7.888 3.712 1.00 91.44 95 GLN A CA 1
ATOM 735 C C . GLN A 1 95 ? -4.217 -7.309 2.903 1.00 91.44 95 GLN A C 1
ATOM 737 O O . GLN A 1 95 ? -3.826 -7.885 1.886 1.00 91.44 95 GLN A O 1
ATOM 742 N N . TYR A 1 96 ? -3.618 -6.203 3.358 1.00 90.62 96 TYR A N 1
ATOM 743 C CA . TYR A 1 96 ? -2.419 -5.618 2.751 1.00 90.62 96 TYR A CA 1
ATOM 744 C C . TYR A 1 96 ? -1.223 -6.560 2.852 1.00 90.62 96 TYR A C 1
ATOM 746 O O . TYR A 1 96 ? -0.532 -6.761 1.853 1.00 90.62 96 TYR A O 1
ATOM 754 N N . THR A 1 97 ? -0.994 -7.173 4.016 1.00 89.56 97 THR A N 1
ATOM 755 C CA . THR A 1 97 ? 0.085 -8.153 4.191 1.00 89.56 97 THR A CA 1
ATOM 756 C C . THR A 1 97 ? -0.081 -9.330 3.235 1.00 89.56 97 THR A C 1
ATOM 758 O O . THR A 1 97 ? 0.864 -9.666 2.523 1.00 89.56 97 THR A O 1
ATOM 761 N N . GLN A 1 98 ? -1.290 -9.892 3.128 1.00 92.25 98 GLN A N 1
ATOM 762 C CA . GLN A 1 98 ? -1.561 -10.986 2.189 1.00 92.25 98 GLN A CA 1
ATOM 763 C C . GLN A 1 98 ? -1.288 -10.587 0.733 1.00 92.25 98 GLN A C 1
ATOM 765 O O . GLN A 1 98 ? -0.670 -11.348 -0.016 1.00 92.25 98 GLN A O 1
ATOM 770 N N . LEU A 1 99 ? -1.705 -9.384 0.326 1.00 91.12 99 LEU A N 1
ATOM 771 C CA . LEU A 1 99 ? -1.458 -8.886 -1.025 1.00 91.12 99 LEU A CA 1
ATOM 772 C C . LEU A 1 99 ? 0.038 -8.664 -1.295 1.00 91.12 99 LEU A C 1
ATOM 774 O O . LEU A 1 99 ? 0.526 -9.059 -2.354 1.00 91.12 99 LEU A O 1
ATOM 778 N N . LEU A 1 100 ? 0.770 -8.063 -0.355 1.00 89.38 100 LEU A N 1
ATOM 779 C CA . LEU A 1 100 ? 2.216 -7.856 -0.472 1.00 89.38 100 LEU A CA 1
ATOM 780 C C . LEU A 1 100 ? 2.964 -9.187 -0.569 1.00 89.38 100 LEU A C 1
ATOM 782 O O . LEU A 1 100 ? 3.861 -9.330 -1.399 1.00 89.38 100 LEU A O 1
ATOM 786 N N . ASP A 1 101 ? 2.587 -10.178 0.234 1.00 91.12 101 ASP A N 1
ATOM 787 C CA . ASP A 1 101 ? 3.224 -11.494 0.207 1.00 91.12 101 ASP A CA 1
ATOM 788 C C . ASP A 1 101 ? 2.919 -12.261 -1.084 1.00 91.12 101 ASP A C 1
ATOM 790 O O . ASP A 1 101 ? 3.800 -12.944 -1.611 1.00 91.12 101 ASP A O 1
ATOM 794 N N . ALA A 1 102 ? 1.721 -12.106 -1.652 1.00 91.56 102 ALA A N 1
ATOM 795 C CA . ALA A 1 102 ? 1.405 -12.634 -2.978 1.00 91.56 102 ALA A CA 1
ATOM 796 C C . ALA A 1 102 ? 2.219 -11.939 -4.085 1.00 91.56 102 ALA A C 1
ATOM 798 O O . ALA A 1 102 ? 2.750 -12.606 -4.974 1.00 91.56 102 ALA A O 1
ATOM 799 N N . GLN A 1 103 ? 2.390 -10.615 -4.010 1.00 89.75 103 GLN A N 1
ATOM 800 C CA . GLN A 1 103 ? 3.198 -9.851 -4.966 1.00 89.75 103 GLN A CA 1
ATOM 801 C C . GLN A 1 103 ? 4.677 -10.251 -4.934 1.00 89.75 103 GLN A C 1
ATOM 803 O O . GLN A 1 103 ? 5.274 -10.428 -5.994 1.00 89.75 103 GLN A O 1
ATOM 808 N N . LYS A 1 104 ? 5.265 -10.464 -3.748 1.00 87.94 104 LYS A N 1
ATOM 809 C CA . LYS A 1 104 ? 6.666 -10.917 -3.602 1.00 87.94 104 LYS A CA 1
ATOM 810 C C . LYS A 1 104 ? 6.941 -12.260 -4.287 1.00 87.94 104 LYS A C 1
ATOM 812 O O . LYS A 1 104 ? 8.077 -12.525 -4.666 1.00 87.94 104 LYS A O 1
ATOM 817 N N . LYS A 1 105 ? 5.918 -13.106 -4.447 1.00 90.56 105 LYS A N 1
ATOM 818 C CA . LYS A 1 105 ? 6.027 -14.409 -5.123 1.00 90.56 105 LYS A CA 1
ATOM 819 C C . LYS A 1 105 ? 6.004 -14.298 -6.651 1.00 90.56 105 LYS A C 1
ATOM 821 O O . LYS A 1 105 ? 6.288 -15.287 -7.323 1.00 90.56 105 LYS A O 1
ATOM 826 N N . LEU A 1 106 ? 5.676 -13.132 -7.220 1.00 90.25 106 LEU A N 1
ATOM 827 C CA . LEU A 1 106 ? 5.697 -12.933 -8.668 1.00 90.25 106 LEU A CA 1
ATOM 828 C C . LEU A 1 106 ? 7.142 -12.740 -9.157 1.00 90.25 106 LEU A C 1
ATOM 830 O O . LEU A 1 106 ? 7.772 -11.731 -8.828 1.00 90.25 106 LEU A O 1
ATOM 834 N N . PRO A 1 107 ? 7.687 -13.666 -9.970 1.00 86.81 107 PRO A N 1
ATOM 835 C CA . PRO A 1 107 ? 9.072 -13.580 -10.409 1.00 86.81 107 PRO A CA 1
ATOM 836 C C . PRO A 1 107 ? 9.275 -12.320 -11.242 1.00 86.81 107 PRO A C 1
ATOM 838 O O . PRO A 1 107 ? 8.453 -12.022 -12.109 1.00 86.81 107 PRO A O 1
ATOM 841 N N . GLY A 1 108 ? 10.388 -11.619 -10.999 1.00 82.94 108 GLY A N 1
ATOM 842 C CA . GLY A 1 108 ? 10.836 -10.392 -11.671 1.00 82.94 108 GLY A CA 1
ATOM 843 C C . GLY A 1 108 ? 9.829 -9.240 -11.672 1.00 82.94 108 GLY A C 1
ATOM 844 O O . GLY A 1 108 ? 9.806 -8.458 -12.621 1.00 82.94 108 GLY A O 1
ATOM 845 N N . LEU A 1 109 ? 9.002 -9.176 -10.630 1.00 85.75 109 LEU A N 1
ATOM 846 C CA . LEU A 1 109 ? 8.365 -7.954 -10.169 1.00 85.75 109 LEU A CA 1
ATOM 847 C C . LEU A 1 109 ? 9.400 -7.126 -9.394 1.00 85.75 109 LEU A C 1
ATOM 849 O O . LEU A 1 109 ? 10.072 -7.661 -8.514 1.00 85.75 109 LEU A O 1
ATOM 853 N N . THR A 1 110 ? 9.503 -5.829 -9.677 1.00 84.06 110 THR A N 1
ATOM 854 C CA . THR A 1 110 ? 10.288 -4.897 -8.857 1.00 84.06 110 THR A CA 1
ATOM 855 C C . THR A 1 110 ? 9.325 -4.076 -7.997 1.00 84.06 110 THR A C 1
ATOM 857 O O . THR A 1 110 ? 8.693 -3.146 -8.512 1.00 84.06 110 THR A O 1
ATOM 860 N N . PRO A 1 111 ? 9.141 -4.429 -6.710 1.00 82.62 111 PRO A N 1
ATOM 861 C CA . PRO A 1 111 ? 8.255 -3.682 -5.834 1.00 82.62 111 PRO A CA 1
ATOM 862 C C . PRO A 1 111 ? 8.877 -2.335 -5.458 1.00 82.62 111 PRO A C 1
ATOM 864 O O . PRO A 1 111 ? 10.079 -2.241 -5.207 1.00 82.62 111 PRO A O 1
ATOM 867 N N . VAL A 1 112 ? 8.044 -1.302 -5.368 1.00 86.62 112 VAL A N 1
ATOM 868 C CA . VAL A 1 112 ? 8.417 -0.001 -4.806 1.00 86.62 112 VAL A CA 1
ATOM 869 C C . VAL A 1 112 ? 7.605 0.227 -3.541 1.00 86.62 112 VAL A C 1
ATOM 871 O O . VAL A 1 112 ? 6.373 0.214 -3.565 1.00 86.62 112 VAL A O 1
ATOM 874 N N . SER A 1 113 ? 8.292 0.451 -2.422 1.00 82.62 113 SER A N 1
ATOM 875 C CA . SER A 1 113 ? 7.633 0.729 -1.148 1.00 82.62 113 SER A CA 1
ATOM 876 C C . SER A 1 113 ? 7.186 2.190 -1.083 1.00 82.62 113 SER A C 1
ATOM 878 O O . SER A 1 113 ? 7.912 3.076 -0.630 1.00 82.62 113 SER A O 1
ATOM 880 N N . LEU A 1 114 ? 5.972 2.461 -1.568 1.00 89.19 114 LEU A N 1
ATOM 881 C CA . LEU A 1 114 ? 5.365 3.793 -1.459 1.00 89.19 114 LEU A CA 1
ATOM 882 C C . LEU A 1 114 ? 5.021 4.127 -0.003 1.00 89.19 114 LEU A C 1
ATOM 884 O O . LEU A 1 114 ? 5.065 5.288 0.396 1.00 89.19 114 LEU A O 1
ATOM 888 N N . GLN A 1 115 ? 4.709 3.103 0.797 1.00 89.25 115 GLN A N 1
ATOM 889 C CA . GLN A 1 115 ? 4.390 3.264 2.209 1.00 89.25 115 GLN A CA 1
ATOM 890 C C . GLN A 1 115 ? 5.578 3.838 2.986 1.00 89.25 115 GLN A C 1
ATOM 892 O O . GLN A 1 115 ? 5.382 4.749 3.788 1.00 89.25 115 GLN A O 1
ATOM 897 N N . ASP A 1 116 ? 6.800 3.369 2.717 1.00 87.25 116 ASP A N 1
ATOM 898 C CA . ASP A 1 116 ? 8.001 3.874 3.391 1.00 87.25 116 ASP A CA 1
ATOM 899 C C . ASP A 1 116 ? 8.260 5.344 3.065 1.00 87.25 116 ASP A C 1
ATOM 901 O O . ASP A 1 116 ? 8.625 6.108 3.956 1.00 87.25 116 ASP A O 1
ATOM 905 N N . ALA A 1 117 ? 7.992 5.772 1.825 1.00 87.31 117 ALA A N 1
ATOM 906 C CA . ALA A 1 117 ? 8.105 7.177 1.439 1.00 87.31 117 ALA A CA 1
ATOM 907 C C . ALA A 1 117 ? 7.209 8.063 2.317 1.00 87.31 117 ALA A C 1
ATOM 909 O O . ALA A 1 117 ? 7.659 9.085 2.832 1.00 87.31 117 ALA A O 1
ATOM 910 N N . VAL A 1 118 ? 5.974 7.624 2.565 1.00 88.62 118 VAL A N 1
ATOM 911 C CA . VAL A 1 118 ? 5.034 8.321 3.449 1.00 88.62 118 VAL A CA 1
ATOM 912 C C . VAL A 1 118 ? 5.459 8.251 4.923 1.00 88.62 118 VAL A C 1
ATOM 914 O O . VAL A 1 118 ? 5.264 9.220 5.651 1.00 88.62 118 VAL A O 1
ATOM 917 N N . MET A 1 119 ? 6.096 7.163 5.374 1.00 84.94 119 MET A N 1
ATOM 918 C CA . MET A 1 119 ? 6.587 7.042 6.759 1.00 84.94 119 MET A CA 1
ATOM 919 C C . MET A 1 119 ? 7.719 8.006 7.107 1.00 84.94 119 MET A C 1
ATOM 921 O O . MET A 1 119 ? 7.944 8.266 8.288 1.00 84.94 119 MET A O 1
ATOM 925 N N . THR A 1 120 ? 8.434 8.538 6.113 1.00 83.00 120 THR A N 1
ATOM 926 C CA . THR A 1 120 ? 9.483 9.543 6.356 1.00 83.00 120 THR A CA 1
ATOM 927 C C . THR A 1 120 ? 8.931 10.890 6.833 1.00 83.00 120 THR A C 1
ATOM 929 O O . THR A 1 120 ? 9.679 11.695 7.387 1.00 83.00 120 THR A O 1
ATOM 932 N N . LEU A 1 121 ? 7.624 11.120 6.675 1.00 83.69 121 LEU A N 1
ATOM 933 C CA . LEU A 1 121 ? 6.917 12.296 7.170 1.00 83.69 121 LEU A CA 1
ATOM 934 C C . LEU A 1 121 ? 6.635 12.131 8.669 1.00 83.69 121 LEU A C 1
ATOM 936 O O . LEU A 1 121 ? 5.614 11.570 9.069 1.00 83.69 121 LEU A O 1
ATOM 940 N N . THR A 1 122 ? 7.593 12.556 9.495 1.00 69.12 122 THR A N 1
ATOM 941 C CA . THR A 1 122 ? 7.620 12.278 10.943 1.00 69.12 122 THR A CA 1
ATOM 942 C C . THR A 1 122 ? 7.330 13.488 11.826 1.00 69.12 122 THR A C 1
ATOM 944 O O . THR A 1 122 ? 7.093 13.314 13.024 1.00 69.12 122 THR A O 1
ATOM 947 N N . SER A 1 123 ? 7.336 14.714 11.292 1.00 66.94 123 SER A N 1
ATOM 948 C CA . SER A 1 123 ? 7.002 15.878 12.113 1.00 66.94 123 SER A CA 1
ATOM 949 C C . SER A 1 123 ? 5.495 15.931 12.383 1.00 66.94 123 SER A C 1
ATOM 951 O O . SER A 1 123 ? 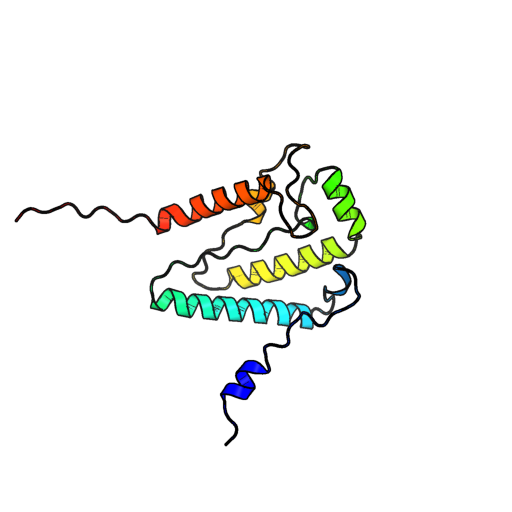4.679 15.546 11.545 1.00 66.94 123 SER A O 1
ATOM 953 N N . LYS A 1 124 ? 5.108 16.428 13.566 1.00 61.75 124 LYS A N 1
ATOM 954 C CA . LYS A 1 124 ? 3.693 16.564 13.970 1.00 61.75 124 LYS A CA 1
ATOM 955 C C . LYS A 1 124 ? 2.870 17.437 13.012 1.00 61.75 124 LYS A C 1
ATOM 957 O O . LYS A 1 124 ? 1.648 17.326 13.008 1.00 61.75 124 LYS A O 1
ATOM 962 N N . ASP A 1 125 ? 3.548 18.239 12.196 1.00 66.62 125 ASP A N 1
ATOM 963 C CA . ASP A 1 125 ? 2.958 19.161 11.227 1.00 66.62 125 ASP A CA 1
ATOM 964 C C . ASP A 1 125 ? 2.904 18.579 9.800 1.00 66.62 125 ASP A C 1
ATOM 966 O O . ASP A 1 125 ? 2.366 19.205 8.889 1.00 66.62 125 ASP A O 1
ATOM 970 N N . GLN A 1 126 ? 3.431 17.369 9.575 1.00 83.69 126 GLN A N 1
ATOM 971 C CA . GLN A 1 126 ? 3.422 16.700 8.272 1.00 83.69 126 GLN A CA 1
ATOM 972 C C . GLN A 1 126 ? 2.304 15.659 8.182 1.00 83.69 126 GLN A C 1
ATOM 974 O O . GLN A 1 126 ? 2.521 14.443 8.178 1.00 83.69 126 GLN A O 1
ATOM 979 N N . GLN A 1 127 ? 1.075 16.163 8.058 1.00 89.94 127 GLN A N 1
ATOM 980 C CA . GLN A 1 127 ? -0.065 15.351 7.643 1.00 89.94 127 GLN A CA 1
ATOM 981 C C . GLN A 1 127 ? 0.194 14.804 6.226 1.00 89.94 127 GLN A C 1
ATOM 983 O O . GLN A 1 127 ? 0.563 15.547 5.315 1.00 89.94 127 GLN A O 1
ATOM 988 N N . ALA A 1 128 ? 0.001 13.504 6.038 1.00 93.00 128 ALA A N 1
ATOM 989 C CA . ALA A 1 128 ? 0.228 12.778 4.795 1.00 93.00 128 ALA A CA 1
ATOM 990 C C . ALA A 1 128 ? -1.070 12.283 4.173 1.00 93.00 128 ALA A C 1
ATOM 992 O O . ALA A 1 128 ? -1.085 11.996 2.984 1.00 93.00 128 ALA A O 1
ATOM 993 N N . PHE A 1 129 ? -2.147 12.197 4.953 1.00 94.25 129 PHE A N 1
ATOM 994 C CA . PHE A 1 129 ? -3.424 11.663 4.501 1.00 94.25 129 PHE A CA 1
ATOM 995 C C . PHE A 1 129 ? -4.541 12.677 4.712 1.00 94.25 129 PHE A C 1
ATOM 997 O O . PHE A 1 129 ? -4.654 13.273 5.783 1.00 94.25 129 PHE A O 1
ATOM 1004 N N . VAL A 1 130 ? -5.362 12.862 3.684 1.00 93.31 130 VAL A N 1
ATOM 1005 C CA . VAL A 1 130 ? -6.609 13.639 3.731 1.00 93.31 130 VAL A CA 1
ATOM 1006 C C . VAL A 1 130 ? -7.752 12.765 4.258 1.00 93.31 130 VAL A C 1
ATOM 1008 O O . VAL A 1 130 ? -8.579 13.235 5.033 1.00 93.31 130 VAL A O 1
ATOM 1011 N N . ASP A 1 131 ? -7.754 11.486 3.884 1.00 92.38 131 ASP A N 1
ATOM 1012 C CA . ASP A 1 131 ? -8.640 10.437 4.394 1.00 92.38 131 ASP A CA 1
ATOM 1013 C C . ASP A 1 131 ? -7.884 9.095 4.455 1.00 92.38 131 ASP A C 1
ATOM 1015 O O . ASP A 1 131 ? -6.660 9.076 4.419 1.00 92.38 131 ASP A O 1
ATOM 1019 N N . ALA A 1 132 ? -8.576 7.959 4.559 1.00 91.31 132 ALA A N 1
ATOM 1020 C CA . ALA A 1 132 ? -7.927 6.653 4.684 1.00 91.31 132 ALA A CA 1
ATOM 1021 C C . ALA A 1 132 ? -6.905 6.325 3.567 1.00 91.31 132 ALA A C 1
ATOM 1023 O O . ALA A 1 132 ? -5.928 5.618 3.825 1.00 91.31 132 ALA A O 1
ATOM 1024 N N . VAL A 1 133 ? -7.101 6.832 2.341 1.00 90.75 133 VAL A N 1
ATOM 1025 C CA . VAL A 1 133 ? -6.303 6.452 1.155 1.00 90.75 133 VAL A CA 1
ATOM 1026 C C . VAL A 1 133 ? -5.790 7.633 0.327 1.00 90.75 133 VAL A C 1
ATOM 1028 O O . VAL A 1 133 ? -4.819 7.473 -0.412 1.00 90.75 133 VAL A O 1
ATOM 1031 N N . HIS A 1 134 ? -6.409 8.811 0.416 1.00 93.38 134 HIS A N 1
ATOM 1032 C CA . HIS A 1 134 ? -5.979 9.990 -0.329 1.00 93.38 134 HIS A CA 1
ATOM 1033 C C . HIS A 1 134 ? -4.881 10.743 0.413 1.00 93.38 134 HIS A C 1
ATOM 1035 O O . HIS A 1 134 ? -4.964 10.993 1.617 1.00 93.38 134 HIS A O 1
ATOM 1041 N N . LEU A 1 135 ? -3.856 11.134 -0.338 1.00 93.69 135 LEU A N 1
ATOM 1042 C CA . LEU A 1 135 ? -2.642 11.740 0.186 1.00 93.69 135 LEU A CA 1
ATOM 1043 C C . LEU A 1 135 ? -2.679 13.267 0.104 1.00 93.69 135 LEU A C 1
ATOM 1045 O O . LEU A 1 135 ? -3.293 13.834 -0.797 1.00 93.69 135 LEU A O 1
ATOM 1049 N N . THR A 1 136 ? -1.979 13.927 1.024 1.00 93.88 136 THR A N 1
ATOM 1050 C CA . THR A 1 136 ? -1.692 15.366 0.935 1.00 93.88 136 THR A CA 1
ATOM 1051 C C . THR A 1 136 ? -0.612 15.644 -0.112 1.00 93.88 136 THR A C 1
ATOM 1053 O O . THR A 1 136 ? 0.127 14.744 -0.523 1.00 93.88 136 THR A O 1
ATOM 1056 N N . ASP A 1 137 ? -0.446 16.910 -0.495 1.00 93.00 137 ASP A N 1
ATOM 1057 C CA . ASP A 1 137 ? 0.608 17.329 -1.428 1.00 93.00 137 ASP A CA 1
ATOM 1058 C C . ASP A 1 137 ? 2.011 16.957 -0.933 1.00 93.00 137 ASP A C 1
ATOM 1060 O O . ASP A 1 137 ? 2.834 16.466 -1.704 1.00 93.00 137 ASP A O 1
ATOM 1064 N N . ASN A 1 138 ? 2.266 17.092 0.373 1.00 90.19 138 ASN A N 1
ATOM 1065 C CA . ASN A 1 138 ? 3.540 16.708 0.986 1.00 90.19 138 ASN A CA 1
ATOM 1066 C C . ASN A 1 138 ? 3.824 15.207 0.828 1.00 90.19 138 ASN A C 1
ATOM 1068 O O . ASN A 1 138 ? 4.954 14.806 0.540 1.00 90.19 138 ASN A O 1
ATOM 1072 N N . ALA A 1 139 ? 2.803 14.365 0.987 1.00 93.06 139 ALA A N 1
ATOM 1073 C CA . ALA A 1 139 ? 2.932 12.923 0.816 1.00 93.06 139 ALA A CA 1
ATOM 1074 C C . ALA A 1 139 ? 3.070 12.508 -0.645 1.00 93.06 139 ALA A C 1
ATOM 1076 O O . ALA A 1 139 ? 3.912 11.663 -0.959 1.00 93.06 139 ALA A O 1
ATOM 1077 N N . ASN A 1 140 ? 2.327 13.148 -1.548 1.00 93.94 140 ASN A N 1
ATOM 1078 C CA . ASN A 1 140 ? 2.511 12.961 -2.984 1.00 93.94 140 ASN A CA 1
ATOM 1079 C C . ASN A 1 140 ? 3.930 13.358 -3.420 1.00 93.94 140 ASN A C 1
ATOM 1081 O O . ASN A 1 140 ? 4.557 12.623 -4.181 1.00 93.94 140 ASN A O 1
ATOM 1085 N N . ALA A 1 141 ? 4.485 14.452 -2.888 1.00 93.00 141 ALA A N 1
ATOM 1086 C CA . ALA A 1 141 ? 5.862 14.864 -3.156 1.00 93.00 141 ALA A CA 1
ATOM 1087 C C . ALA A 1 141 ? 6.893 13.841 -2.639 1.00 93.00 141 ALA A C 1
ATOM 1089 O O . ALA A 1 141 ? 7.851 13.511 -3.347 1.00 93.00 141 ALA A O 1
ATOM 1090 N N . ALA A 1 142 ? 6.686 13.285 -1.440 1.00 91.75 142 ALA A N 1
ATOM 1091 C CA . ALA A 1 142 ? 7.544 12.233 -0.890 1.00 91.75 142 ALA A CA 1
ATOM 1092 C C . ALA A 1 142 ? 7.513 10.955 -1.750 1.00 91.75 142 ALA A C 1
ATOM 1094 O O . ALA A 1 142 ? 8.564 10.388 -2.068 1.00 91.75 142 ALA A O 1
ATOM 1095 N N . ILE A 1 143 ? 6.324 10.534 -2.191 1.00 92.94 143 ILE A N 1
ATOM 1096 C CA . ILE A 1 143 ? 6.159 9.404 -3.114 1.00 92.94 143 ILE A CA 1
ATOM 1097 C C . ILE A 1 143 ? 6.830 9.682 -4.456 1.00 92.94 143 ILE A C 1
ATOM 1099 O O . ILE A 1 143 ? 7.563 8.825 -4.945 1.00 92.94 143 ILE A O 1
ATOM 1103 N N . ALA A 1 144 ? 6.633 10.868 -5.034 1.00 92.44 144 ALA A N 1
ATOM 1104 C CA . ALA A 1 144 ? 7.252 11.245 -6.300 1.00 92.44 144 ALA A CA 1
ATOM 1105 C C . ALA A 1 144 ? 8.783 11.146 -6.222 1.00 92.44 144 ALA A C 1
ATOM 1107 O O . ALA A 1 144 ? 9.408 10.555 -7.101 1.00 92.44 144 ALA A O 1
ATOM 1108 N N . LYS A 1 145 ? 9.393 11.625 -5.130 1.00 90.62 145 LYS A N 1
ATOM 1109 C CA . LYS A 1 145 ? 10.839 11.493 -4.889 1.00 90.62 145 LYS A CA 1
ATOM 1110 C C . LYS A 1 145 ? 11.289 10.030 -4.804 1.00 90.62 145 LYS A C 1
ATOM 1112 O O . LYS A 1 145 ? 12.317 9.673 -5.386 1.00 90.62 145 LYS A O 1
ATOM 1117 N N . SER A 1 146 ? 10.531 9.184 -4.107 1.00 89.44 146 SER A N 1
ATOM 1118 C CA . SER A 1 146 ? 10.814 7.745 -4.010 1.00 89.44 146 SER A CA 1
ATOM 1119 C C . SER A 1 146 ? 10.717 7.056 -5.378 1.00 89.44 146 SER A C 1
ATOM 1121 O O . SER A 1 146 ? 11.620 6.316 -5.769 1.00 89.44 146 SER A O 1
ATOM 1123 N N . LEU A 1 147 ? 9.687 7.380 -6.166 1.00 90.44 147 LEU A N 1
ATOM 1124 C CA . LEU A 1 147 ? 9.510 6.863 -7.524 1.00 90.44 147 LEU A CA 1
ATOM 1125 C C . LEU A 1 147 ? 10.637 7.303 -8.460 1.00 90.44 147 LEU A C 1
ATOM 1127 O O . LEU A 1 147 ? 11.197 6.461 -9.152 1.00 90.44 147 LEU A O 1
ATOM 1131 N N . ILE A 1 148 ? 11.018 8.584 -8.455 1.00 89.94 148 ILE A N 1
ATOM 1132 C CA . ILE A 1 148 ? 12.156 9.083 -9.244 1.00 89.94 148 ILE A CA 1
ATOM 1133 C C . ILE A 1 148 ? 13.430 8.314 -8.882 1.00 89.94 148 ILE A C 1
ATOM 1135 O O . ILE A 1 148 ? 14.157 7.881 -9.772 1.00 89.94 148 ILE A O 1
ATOM 1139 N N . THR A 1 149 ? 13.668 8.086 -7.589 1.00 88.06 149 THR A N 1
ATOM 1140 C CA . THR A 1 149 ? 14.829 7.324 -7.103 1.00 88.06 149 THR A CA 1
ATOM 1141 C C . THR A 1 149 ? 14.811 5.874 -7.598 1.00 88.06 149 THR A C 1
ATOM 1143 O O . THR A 1 149 ? 15.853 5.346 -7.978 1.00 88.06 149 THR A O 1
ATOM 1146 N N . ALA A 1 150 ? 13.637 5.238 -7.645 1.00 86.69 150 ALA A N 1
ATOM 1147 C CA . ALA A 1 150 ? 13.477 3.877 -8.161 1.00 86.69 150 ALA A CA 1
ATOM 1148 C C . ALA A 1 150 ? 13.585 3.790 -9.696 1.00 86.69 150 ALA A C 1
ATOM 1150 O O . ALA A 1 150 ? 14.079 2.797 -10.227 1.00 86.69 150 ALA A O 1
ATOM 1151 N N . ILE A 1 151 ? 13.120 4.815 -10.417 1.00 87.38 151 ILE A N 1
ATOM 1152 C CA . ILE A 1 151 ? 13.070 4.843 -11.885 1.00 87.38 151 ILE A CA 1
ATOM 1153 C C . ILE A 1 151 ? 14.418 5.244 -12.486 1.00 87.38 151 ILE A C 1
ATOM 1155 O O . ILE A 1 151 ? 14.830 4.648 -13.481 1.00 87.38 151 ILE A O 1
ATOM 1159 N N . ALA A 1 152 ? 15.112 6.232 -11.916 1.00 87.31 152 ALA A N 1
ATOM 1160 C CA . ALA A 1 152 ? 16.304 6.830 -12.521 1.00 87.31 152 ALA A CA 1
ATOM 1161 C C . ALA A 1 152 ? 17.381 5.810 -12.959 1.00 87.31 152 ALA A C 1
ATOM 1163 O O . ALA A 1 152 ? 17.862 5.935 -14.087 1.00 87.31 152 ALA A O 1
ATOM 1164 N N . PRO A 1 153 ? 17.709 4.755 -12.180 1.00 82.94 153 PRO A N 1
ATOM 1165 C CA . PRO A 1 153 ? 18.675 3.739 -12.608 1.00 82.94 153 PRO A CA 1
ATOM 1166 C C . PRO A 1 153 ? 18.235 2.947 -13.847 1.00 82.94 153 PRO A C 1
ATOM 1168 O O . PRO A 1 153 ? 19.072 2.484 -14.612 1.00 82.94 153 PRO A O 1
ATOM 1171 N N . THR A 1 154 ? 16.924 2.796 -14.065 1.00 77.62 154 THR A N 1
ATOM 1172 C CA . THR A 1 154 ? 16.367 2.055 -15.212 1.00 77.62 154 THR A CA 1
ATOM 1173 C C . THR A 1 154 ? 16.355 2.864 -16.507 1.00 77.62 154 THR A C 1
ATOM 1175 O O . THR A 1 154 ? 16.225 2.288 -17.585 1.00 77.62 154 THR A O 1
ATOM 1178 N N . LEU A 1 155 ? 16.491 4.189 -16.407 1.00 74.69 155 LEU A N 1
ATOM 1179 C CA . LEU A 1 155 ? 16.522 5.109 -17.544 1.00 74.69 155 LEU A CA 1
ATOM 1180 C C . LEU A 1 155 ? 17.946 5.507 -17.948 1.00 74.69 155 LEU A C 1
ATOM 1182 O O . LEU A 1 155 ? 18.115 6.250 -18.914 1.00 74.69 155 LEU A O 1
ATOM 1186 N N . TYR A 1 156 ? 18.968 5.040 -17.224 1.00 67.31 156 TYR A N 1
ATOM 1187 C CA . TYR A 1 156 ? 20.352 5.357 -17.545 1.00 67.31 156 TYR A CA 1
ATOM 1188 C C . TYR A 1 156 ? 20.748 4.678 -18.861 1.00 67.31 156 TYR A C 1
ATOM 1190 O O . TYR A 1 156 ? 20.851 3.455 -18.947 1.00 67.31 156 TYR A O 1
ATOM 1198 N N . VAL A 1 157 ? 20.955 5.483 -19.901 1.00 60.94 157 VAL A N 1
ATOM 1199 C CA . VAL A 1 157 ? 21.549 5.035 -21.161 1.00 60.94 157 VAL A CA 1
ATOM 1200 C C . VAL A 1 157 ? 23.046 5.264 -21.039 1.00 60.94 157 VAL A C 1
ATOM 1202 O O . VAL A 1 157 ? 23.490 6.405 -20.939 1.00 60.94 157 VAL A O 1
ATOM 1205 N N . GLU A 1 158 ? 23.826 4.186 -21.029 1.00 56.81 158 GLU A N 1
ATOM 1206 C CA . GLU A 1 158 ? 25.281 4.292 -21.080 1.00 56.81 158 GLU A CA 1
ATOM 1207 C C . GLU A 1 158 ? 25.674 5.022 -22.382 1.00 56.81 158 GLU A C 1
ATOM 1209 O O . GLU A 1 158 ? 25.273 4.585 -23.471 1.00 56.81 158 GLU A O 1
ATOM 1214 N N . PRO A 1 159 ? 26.390 6.160 -22.317 1.00 61.91 159 PRO A N 1
ATOM 1215 C CA . PRO A 1 159 ? 26.793 6.869 -23.519 1.00 61.91 159 PRO A CA 1
ATOM 1216 C C . PRO A 1 159 ? 27.742 5.977 -24.322 1.00 61.91 159 PRO A C 1
ATOM 1218 O O . PRO A 1 159 ? 28.837 5.648 -23.871 1.00 61.91 159 PRO A O 1
ATOM 1221 N N . LYS A 1 160 ? 27.332 5.580 -25.534 1.00 61.78 160 LYS A N 1
ATOM 1222 C CA . LYS A 1 160 ? 28.243 4.905 -26.463 1.00 61.78 160 LYS A CA 1
ATOM 1223 C C . LYS A 1 160 ? 29.324 5.908 -26.877 1.00 61.78 160 LYS A C 1
ATOM 1225 O O . LYS A 1 160 ? 28.963 6.952 -27.426 1.00 61.78 160 LYS A O 1
ATOM 1230 N N . PRO A 1 161 ? 30.620 5.629 -26.654 1.00 67.31 161 PRO A N 1
ATOM 1231 C CA . PRO A 1 161 ? 31.669 6.497 -27.161 1.00 67.31 161 PRO A CA 1
ATOM 1232 C C . PRO A 1 161 ? 31.563 6.563 -28.687 1.00 67.31 161 PRO A C 1
ATOM 1234 O O . PRO A 1 161 ? 31.474 5.535 -29.362 1.00 67.31 161 PRO A O 1
ATOM 1237 N N . TYR A 1 162 ? 31.548 7.783 -29.220 1.00 67.50 162 TYR A N 1
ATOM 1238 C CA . TYR A 1 162 ? 31.630 8.035 -30.652 1.00 67.50 162 TYR A CA 1
ATOM 1239 C C . TYR A 1 162 ? 32.997 7.539 -31.141 1.00 67.50 162 TYR A C 1
ATOM 1241 O O . TYR A 1 162 ? 34.023 8.142 -30.825 1.00 67.50 162 TYR A O 1
ATOM 1249 N N . ARG A 1 163 ? 33.034 6.407 -31.854 1.00 66.56 163 ARG A N 1
ATOM 1250 C CA . ARG A 1 163 ? 34.222 6.007 -32.616 1.00 66.56 163 ARG A CA 1
ATOM 1251 C C . ARG A 1 163 ? 34.166 6.729 -33.955 1.00 66.56 163 ARG A C 1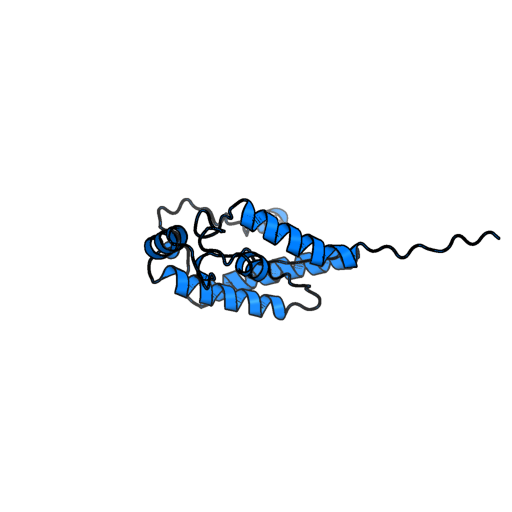
ATOM 1253 O O . ARG A 1 163 ? 33.244 6.499 -34.730 1.00 66.56 163 ARG A O 1
ATOM 1260 N N . VAL A 1 164 ? 35.135 7.607 -34.182 1.00 62.25 164 VAL A N 1
ATOM 1261 C CA . VAL A 1 164 ? 35.473 8.076 -35.527 1.00 62.25 164 VAL A CA 1
ATOM 1262 C C . VAL A 1 164 ? 36.275 6.942 -36.165 1.00 62.25 164 VAL A C 1
ATOM 1264 O O . VAL A 1 164 ? 37.304 6.562 -35.603 1.00 62.25 164 VAL A O 1
ATOM 1267 N N . GLU A 1 165 ? 35.757 6.344 -37.238 1.00 57.97 165 GLU A N 1
ATOM 1268 C CA . GLU A 1 165 ? 36.553 5.502 -38.148 1.00 57.97 165 GLU A CA 1
ATOM 1269 C C . GLU A 1 165 ? 37.328 6.381 -39.132 1.00 57.97 165 GLU A C 1
ATOM 1271 O O . GLU A 1 165 ? 36.767 7.423 -39.552 1.00 57.97 165 GLU A O 1
#

Foldseek 3Di:
DDDPVVVVVVVPPPLPPPDPDAPLVSFDPPPVVLVVVLVVVLVVVLVVVVVCVVVVHDDEDEDQAFLLVAPAAAPVSVVLVVVSPPNRSVRCVVSVVSNVVSNVPRPRHHYQYLNVLQNVQHDSPRHFDPHGGHGDPSSVVSSVVSVCVVCVVVPDDDDDPDDDD

pLDDT: mean 81.8, std 16.86, range [36.69, 95.12]

Secondary structure (DSSP, 8-state):
---HHHHHHHT---S-----S-TGGGS---HHHHHHHHHHHHHHHHHHHHHHHHTT---EEEPPP-GGG-SS--HHHHHHHHHH-THHHHHHHHHHHHHHHHHHTSTT-EEE-HHHHHHT--STT---BSSSSPBPHHHHHHHHHHHHHHHGGGG--PPPP----

Sequence (165 aa):
SPNPRSELLADVSSPLSSSQGTLVDRLSEDSAEVEKRVDRRTRALAKMLQLTRSRKIPLLVGLTPELSQRKSPTPNEKKLLDSLGDRYPKLIQAQYTQLLDAQKKLPGLTPVSLQDAVMTLTSKDQQAFVDAVHLTDNANAAIAKSLITAIAPTLYVEPKPYRVE